Protein AF-A0A7C4BKB0-F1 (afdb_monomer)

Mean predicted aligned error: 3.26 Å

Radius of gyration: 15.2 Å; Cα contacts (8 Å, |Δi|>4): 219; chains: 1; bounding box: 44×33×43 Å

Secondary structure (DSSP, 8-state):
-PPPBGGGT---HHHHHHHHHHGGG--SSSGGGT---TTPPPHHHHHHHHHHHHSBPPSSHHHHHHHHHHHHHHH-GGGTT-HHHHHHHHHHHHHHTTTSPPEEEETT-TTSHHHHHHHHTT-EEEE--SSHHHHHHHIIIIIGGG-

Foldseek 3Di:
DDFAFQVVPDALCPLLVVQQVVCVPDCPPDLCVVDPFPPDGRLLCLLLVVLRRLATHAPDPVSNVVSNVLSSVCSHPVCLPVPVSLVVSLVRSCVSVVNDAAEEEAQDCQQPRNQLSSVSNVHNYHYHHPDVVSVVNNCVRPPVVVD

Nearest PDB structures (foldseek):
  2nxj-assembly2_B  TM=8.124E-01  e=2.198E-01  Thermus thermophilus HB8
  5e72-assembly1_A  TM=7.216E-01  e=2.935E-01  Thermococcus kodakarensis KOD1
  2nxn-assembly1_A  TM=6.822E-01  e=2.329E-01  Thermus thermophilus HB8
  5hfj-assembly1_A  TM=7.090E-01  e=7.845E-01  Helicobacter pylori 26695
  3cjt-assembly4_G  TM=4.981E-01  e=6.596E-01  unclassified

Solvent-accessible surface area (backbone atoms only — not comparable to full-atom values): 8126 Å² total; per-residue (Å²): 131,86,81,56,28,22,55,82,78,53,72,50,59,67,57,25,48,52,37,35,59,54,55,76,74,58,80,70,97,42,75,62,71,80,52,85,47,98,81,52,60,44,53,19,43,34,38,33,51,52,53,28,57,50,26,61,48,58,94,45,70,69,50,39,55,53,49,36,53,48,39,42,52,60,15,31,73,92,45,70,79,38,59,71,63,41,50,51,51,24,50,51,34,24,61,60,45,80,72,38,61,52,80,45,75,35,75,74,36,43,64,28,31,55,50,48,34,37,46,66,46,54,30,47,60,43,71,39,45,90,48,68,68,28,43,50,48,33,38,63,70,64,51,57,80,76,110

pLDDT: mean 94.4, std 6.28, range [45.97, 98.38]

Sequence (147 aa):
MSFKSFIEVDFPIKEVSEESAREKNIRHGHISTLHIWWARRPLAASRASIYAALTPEPKNEEERLKRAQFISNLSKWEKSLNKNLIERAREEILKANNGKPPRVIDPFAGGGSIPLEALRLGCETYASDLNPVAVLILKCTLEYPQK

Structure (mmCIF, N/CA/C/O backbone):
data_AF-A0A7C4BKB0-F1
#
_entry.id   AF-A0A7C4BKB0-F1
#
loop_
_atom_site.group_PDB
_atom_site.id
_atom_site.type_symbol
_atom_site.label_atom_id
_atom_site.label_alt_id
_atom_site.label_comp_id
_atom_site.label_asym_id
_atom_site.label_entity_id
_atom_site.label_seq_id
_atom_site.pdbx_PDB_ins_code
_atom_site.Cartn_x
_atom_site.Cartn_y
_atom_site.Cartn_z
_atom_site.occupancy
_atom_site.B_iso_or_equiv
_atom_site.auth_seq_id
_atom_site.auth_comp_id
_atom_site.auth_asym_id
_atom_site.auth_atom_id
_atom_site.pdbx_PDB_model_num
ATOM 1 N N . MET A 1 1 ? -24.371 11.074 4.115 1.00 45.97 1 MET A N 1
ATOM 2 C CA . MET A 1 1 ? -23.166 11.741 4.652 1.00 45.97 1 MET A CA 1
ATOM 3 C C . MET A 1 1 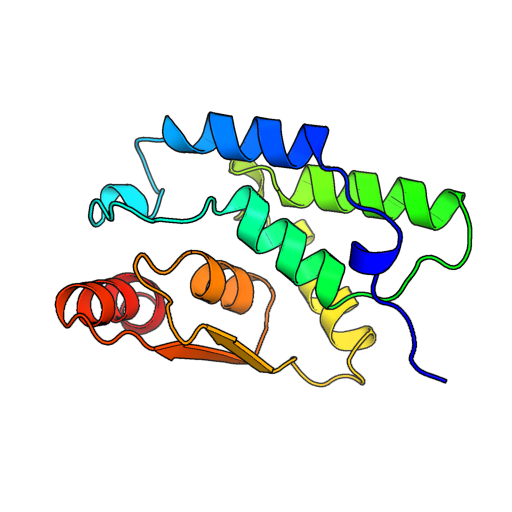? -21.962 10.989 4.127 1.00 45.97 1 MET A C 1
ATOM 5 O O . MET A 1 1 ? -21.960 9.770 4.224 1.00 45.97 1 MET A O 1
ATOM 9 N N . SER A 1 2 ? -21.013 11.686 3.503 1.00 64.19 2 SER A N 1
ATOM 10 C CA . SER A 1 2 ? -19.729 11.085 3.132 1.00 64.19 2 SER A CA 1
ATOM 11 C C . SER A 1 2 ? -18.939 10.877 4.419 1.00 64.19 2 SER A C 1
ATOM 13 O O . SER A 1 2 ? -18.668 11.856 5.110 1.00 64.19 2 SER A O 1
ATOM 15 N N . PHE A 1 3 ? -18.645 9.629 4.779 1.00 82.94 3 PHE A N 1
ATOM 16 C CA . PHE A 1 3 ? -17.715 9.346 5.872 1.00 82.94 3 PHE A CA 1
ATOM 17 C C . PHE A 1 3 ? -16.320 9.793 5.438 1.00 82.94 3 PHE A C 1
ATOM 19 O O . PHE A 1 3 ? -15.926 9.500 4.307 1.00 82.94 3 PHE A O 1
ATOM 26 N N . LYS A 1 4 ? -15.598 10.516 6.300 1.00 94.12 4 LYS A N 1
ATOM 27 C CA . LYS A 1 4 ? -14.211 10.888 6.009 1.00 94.12 4 LYS A CA 1
ATOM 28 C C . LYS A 1 4 ? -13.292 9.700 6.258 1.00 94.12 4 LYS A C 1
ATOM 30 O O . LYS A 1 4 ? -13.523 8.889 7.159 1.00 94.12 4 LYS A O 1
ATOM 35 N N . SER A 1 5 ? -12.241 9.614 5.464 1.00 96.25 5 SER A N 1
ATOM 36 C CA . SER A 1 5 ? -11.120 8.704 5.677 1.00 96.25 5 SER A CA 1
ATOM 37 C C . SER A 1 5 ? -10.120 9.292 6.676 1.00 96.25 5 SER A C 1
ATOM 39 O O . SER A 1 5 ? -10.092 10.501 6.914 1.00 96.25 5 SER A O 1
ATOM 41 N N . PHE A 1 6 ? -9.280 8.445 7.275 1.00 97.44 6 PHE A N 1
ATOM 42 C CA . PHE A 1 6 ? -8.277 8.900 8.239 1.00 97.44 6 PHE A CA 1
ATOM 43 C C . PHE A 1 6 ? -7.324 9.931 7.622 1.00 97.44 6 PHE A C 1
ATOM 45 O O . PHE A 1 6 ? -7.028 10.939 8.255 1.00 97.44 6 PHE A O 1
ATOM 52 N N . ILE A 1 7 ? -6.908 9.727 6.367 1.00 97.19 7 ILE A N 1
ATOM 53 C CA . ILE A 1 7 ? -5.975 10.632 5.675 1.00 97.19 7 ILE A CA 1
ATOM 54 C C . ILE A 1 7 ? -6.515 12.064 5.508 1.00 97.19 7 ILE A C 1
ATOM 56 O O . ILE A 1 7 ? -5.730 12.997 5.366 1.00 97.19 7 ILE A O 1
ATOM 60 N N . GLU A 1 8 ? -7.837 12.259 5.538 1.00 96.94 8 GLU A N 1
ATOM 61 C CA . GLU A 1 8 ? -8.465 13.585 5.442 1.00 96.94 8 GLU A CA 1
ATOM 62 C C . GLU A 1 8 ? -8.439 14.365 6.763 1.00 96.94 8 GLU A C 1
ATOM 64 O O . GLU A 1 8 ? -8.703 15.569 6.768 1.00 96.94 8 GLU A O 1
ATOM 69 N N . VAL A 1 9 ? -8.156 13.695 7.883 1.00 96.44 9 VAL A N 1
ATOM 70 C CA . VAL A 1 9 ? -8.197 14.292 9.226 1.00 96.44 9 VAL A CA 1
ATOM 71 C C . VAL A 1 9 ? -6.845 14.277 9.928 1.00 96.44 9 VAL A C 1
ATOM 73 O O . VAL A 1 9 ? -6.557 15.201 10.684 1.00 96.44 9 VAL A O 1
ATOM 76 N N . ASP A 1 10 ? -6.016 13.259 9.693 1.00 97.44 10 ASP A N 1
ATOM 77 C CA . ASP A 1 10 ? -4.688 13.150 10.285 1.00 97.44 10 ASP A CA 1
ATOM 78 C C . ASP A 1 10 ? -3.775 12.212 9.482 1.00 97.44 10 ASP A C 1
ATOM 80 O O . ASP A 1 10 ? -4.213 11.293 8.788 1.00 97.44 10 ASP A O 1
ATOM 84 N N . PHE A 1 11 ? -2.468 12.423 9.593 1.00 97.94 11 PHE A N 1
ATOM 85 C CA . PHE A 1 11 ? -1.461 11.552 9.002 1.00 97.94 11 PHE A CA 1
ATOM 86 C C . PHE A 1 11 ? -0.110 11.771 9.703 1.00 97.94 11 PHE A C 1
ATOM 88 O O . PHE A 1 11 ? 0.337 12.918 9.784 1.00 97.94 11 PHE A O 1
ATOM 95 N N . PRO A 1 12 ? 0.595 10.715 10.165 1.00 97.88 12 PRO A N 1
ATOM 96 C CA . PRO A 1 12 ? 1.899 10.838 10.828 1.00 97.88 12 PRO A CA 1
ATOM 97 C C . PRO A 1 12 ? 3.011 11.148 9.811 1.00 97.88 12 PRO A C 1
ATOM 99 O O . PRO A 1 12 ? 3.859 10.316 9.478 1.00 97.88 12 PRO A O 1
ATOM 102 N N . ILE A 1 13 ? 2.966 12.356 9.248 1.00 97.88 13 ILE A N 1
ATOM 103 C CA . ILE A 1 13 ? 3.789 12.769 8.110 1.00 97.88 13 ILE A CA 1
ATOM 104 C C . ILE A 1 13 ? 5.279 12.723 8.430 1.00 97.88 13 ILE A C 1
ATOM 106 O O . ILE A 1 13 ? 6.067 12.339 7.568 1.00 97.88 13 ILE A O 1
ATOM 110 N N . LYS A 1 14 ? 5.668 13.082 9.658 1.00 98.12 14 LYS A N 1
ATOM 111 C CA . LYS A 1 14 ? 7.068 13.127 10.078 1.00 98.12 14 LYS A CA 1
ATOM 112 C C . LYS A 1 14 ? 7.681 11.728 10.043 1.00 98.12 14 LYS A C 1
ATOM 114 O O . LYS A 1 14 ? 8.642 11.504 9.313 1.00 98.12 14 LYS A O 1
ATOM 119 N N . GLU A 1 15 ? 7.077 10.781 10.749 1.00 98.06 15 GLU A N 1
ATOM 120 C CA . GLU A 1 15 ? 7.571 9.409 10.876 1.00 98.06 15 GLU A CA 1
ATOM 121 C C . GLU A 1 15 ? 7.539 8.679 9.527 1.00 98.06 15 GLU A C 1
ATOM 123 O O . GLU A 1 15 ? 8.489 7.992 9.157 1.00 98.06 15 GLU A O 1
ATOM 128 N N . VAL A 1 16 ? 6.471 8.862 8.741 1.00 98.19 16 VAL A N 1
ATOM 129 C CA . VAL A 1 16 ? 6.377 8.275 7.393 1.00 98.19 16 VAL A CA 1
ATOM 130 C C . VAL A 1 16 ? 7.447 8.852 6.462 1.00 98.19 16 VAL A C 1
ATOM 132 O O . VAL A 1 16 ? 8.009 8.114 5.648 1.00 98.19 16 VAL A O 1
ATOM 135 N N . SER A 1 17 ? 7.759 10.145 6.577 1.00 97.88 17 SER A N 1
ATOM 136 C CA . SER A 1 17 ? 8.803 10.793 5.771 1.00 97.88 17 SER A CA 1
ATOM 137 C C . SER A 1 17 ? 10.203 10.316 6.151 1.00 97.88 17 SER A C 1
ATOM 139 O O . SER A 1 17 ? 11.018 10.066 5.262 1.00 97.88 17 SER A O 1
ATOM 141 N N . GLU A 1 18 ? 10.476 10.144 7.446 1.00 97.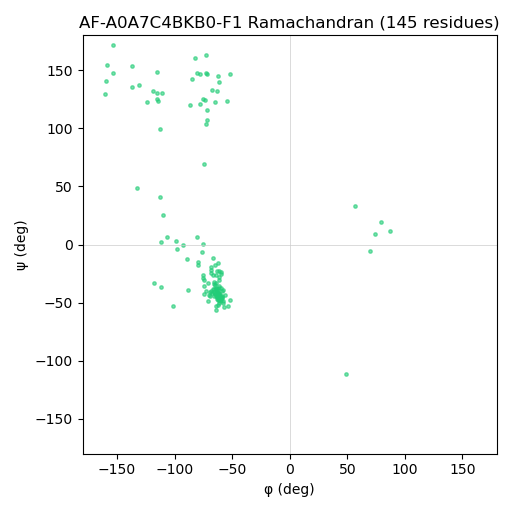81 18 GLU A N 1
ATOM 142 C CA . GLU A 1 18 ? 11.742 9.596 7.948 1.00 97.81 18 GLU A CA 1
ATOM 143 C C . GLU A 1 18 ? 11.981 8.176 7.408 1.00 97.81 18 GLU A C 1
ATOM 145 O O . GLU A 1 18 ? 13.038 7.903 6.832 1.00 97.81 18 GLU A O 1
ATOM 150 N N . GLU A 1 19 ? 10.976 7.297 7.478 1.00 96.81 19 GLU A N 1
ATOM 151 C CA . GLU A 1 19 ? 11.067 5.939 6.921 1.00 96.81 19 GLU A CA 1
ATOM 152 C C . GLU A 1 19 ? 11.188 5.946 5.387 1.00 96.81 19 GLU A C 1
ATOM 154 O O . GLU A 1 19 ? 11.996 5.208 4.819 1.00 96.81 19 GLU A O 1
ATOM 159 N N . SER A 1 20 ? 10.473 6.848 4.706 1.00 96.31 20 SER A N 1
ATOM 160 C CA . SER A 1 20 ? 10.570 7.031 3.249 1.00 96.31 20 SER A CA 1
ATOM 161 C C . SER A 1 20 ? 11.955 7.505 2.791 1.00 96.31 20 SER A C 1
ATOM 163 O O . SER A 1 20 ? 12.405 7.174 1.691 1.00 96.31 20 SER A O 1
ATOM 165 N N . ALA A 1 21 ? 12.644 8.310 3.603 1.00 96.00 21 ALA A N 1
ATOM 166 C CA . ALA A 1 21 ? 14.018 8.722 3.336 1.00 96.00 21 ALA A CA 1
ATOM 167 C C . ALA A 1 21 ? 15.002 7.574 3.602 1.00 96.00 21 ALA A C 1
ATOM 169 O O . ALA A 1 21 ? 15.907 7.340 2.797 1.00 96.00 21 ALA A O 1
ATOM 170 N N . ARG A 1 22 ? 14.796 6.836 4.699 1.00 93.50 22 ARG A N 1
ATOM 171 C CA . ARG A 1 22 ? 15.625 5.696 5.100 1.00 93.50 22 ARG A CA 1
ATOM 172 C C . ARG A 1 22 ? 15.620 4.581 4.058 1.00 93.50 22 ARG A C 1
ATOM 174 O O . ARG A 1 22 ? 16.687 4.055 3.735 1.00 93.50 22 ARG A O 1
ATOM 181 N N . GLU A 1 23 ? 14.457 4.243 3.498 1.00 91.62 23 GLU A N 1
ATOM 182 C CA . GLU A 1 23 ? 14.342 3.100 2.585 1.00 91.62 23 GLU A CA 1
ATOM 183 C C . GLU A 1 23 ? 15.157 3.242 1.288 1.00 91.62 23 GLU A C 1
ATOM 185 O O . GLU A 1 23 ? 15.576 2.241 0.707 1.00 91.62 23 GLU A O 1
ATOM 190 N N . LYS A 1 24 ? 15.484 4.475 0.871 1.00 87.88 24 LYS A N 1
ATOM 191 C CA . LYS A 1 24 ? 16.314 4.744 -0.319 1.00 87.88 24 LYS A CA 1
ATOM 192 C C . LYS A 1 24 ? 17.712 4.127 -0.231 1.00 87.88 24 LYS A C 1
ATOM 194 O O . LYS A 1 24 ? 18.340 3.879 -1.260 1.00 87.88 24 LYS A O 1
ATOM 199 N N . ASN A 1 25 ? 18.196 3.881 0.986 1.00 89.00 25 ASN A N 1
ATOM 200 C CA . ASN A 1 25 ? 19.509 3.297 1.240 1.00 89.00 25 ASN A CA 1
ATOM 201 C C . ASN A 1 25 ? 19.478 1.769 1.386 1.00 89.00 25 ASN A C 1
ATOM 203 O O . ASN A 1 25 ? 20.529 1.159 1.576 1.00 89.00 25 ASN A O 1
ATOM 207 N N . ILE A 1 26 ? 18.310 1.130 1.276 1.00 88.19 26 ILE A N 1
ATOM 208 C CA . ILE A 1 26 ? 18.199 -0.326 1.360 1.00 88.19 26 ILE A CA 1
ATOM 209 C C . ILE A 1 26 ? 18.700 -0.947 0.058 1.00 88.19 26 ILE A C 1
ATOM 211 O O . ILE A 1 26 ? 18.229 -0.632 -1.035 1.00 88.19 26 ILE A O 1
ATOM 215 N N . ARG A 1 27 ? 19.667 -1.859 0.183 1.00 84.81 27 ARG A N 1
ATOM 216 C CA . ARG A 1 27 ? 20.330 -2.521 -0.953 1.00 84.81 27 ARG A CA 1
ATOM 217 C C . ARG A 1 27 ? 20.015 -4.009 -1.077 1.00 84.81 27 ARG A C 1
ATOM 219 O O . ARG A 1 27 ? 20.535 -4.655 -1.978 1.00 84.81 27 ARG A O 1
ATOM 226 N N . HIS A 1 28 ? 19.170 -4.554 -0.205 1.00 85.19 28 HIS A N 1
ATOM 227 C CA . HIS A 1 28 ? 18.799 -5.966 -0.223 1.00 85.19 28 HIS A CA 1
ATOM 228 C C . HIS A 1 28 ? 17.297 -6.149 0.010 1.00 85.19 28 HIS A C 1
ATOM 230 O O . HIS A 1 28 ? 16.724 -5.503 0.886 1.00 85.19 28 HIS A O 1
ATOM 236 N N . GLY A 1 29 ? 16.659 -7.013 -0.785 1.00 84.25 29 GLY A N 1
ATOM 237 C CA . GLY A 1 29 ? 15.239 -7.375 -0.660 1.00 84.25 29 GLY A CA 1
ATOM 238 C C . GLY A 1 29 ? 14.229 -6.278 -1.024 1.00 84.25 29 GLY A C 1
ATOM 239 O O . GLY A 1 29 ? 13.028 -6.536 -1.046 1.00 84.25 29 GLY A O 1
ATOM 240 N N . HIS A 1 30 ? 14.683 -5.059 -1.316 1.00 90.38 30 HIS A N 1
ATOM 241 C CA . HIS A 1 30 ? 13.827 -3.957 -1.743 1.00 90.38 30 HIS A CA 1
ATOM 242 C C . HIS A 1 30 ? 13.588 -4.012 -3.255 1.00 90.38 30 HIS A C 1
ATOM 244 O O . HIS A 1 30 ? 14.509 -4.281 -4.016 1.00 90.38 30 HIS A O 1
ATOM 250 N N . ILE A 1 31 ? 12.387 -3.679 -3.734 1.00 90.00 31 ILE A N 1
ATOM 251 C CA . ILE A 1 31 ? 12.054 -3.795 -5.170 1.00 90.00 31 ILE A CA 1
ATOM 252 C C . ILE A 1 31 ? 12.913 -2.913 -6.090 1.00 90.00 31 ILE A C 1
ATOM 254 O O . ILE A 1 31 ? 12.977 -3.133 -7.296 1.00 90.00 31 ILE A O 1
ATOM 258 N N . SER A 1 32 ? 13.610 -1.919 -5.534 1.00 89.69 32 SER A N 1
ATOM 259 C CA . SER A 1 32 ? 14.587 -1.124 -6.284 1.00 89.69 32 SER A CA 1
ATOM 260 C C . SER A 1 32 ? 15.833 -1.893 -6.697 1.00 89.69 32 SER A C 1
ATOM 262 O O . SER A 1 32 ? 16.497 -1.467 -7.638 1.00 89.69 32 SER A O 1
ATOM 264 N N . THR A 1 33 ? 16.130 -3.018 -6.047 1.00 90.69 33 THR A N 1
ATOM 265 C CA . THR A 1 33 ? 17.248 -3.887 -6.422 1.00 90.69 33 THR A CA 1
ATOM 266 C C . THR A 1 33 ? 16.903 -4.787 -7.605 1.00 90.69 33 THR A C 1
ATOM 268 O O . THR A 1 33 ? 17.815 -5.309 -8.233 1.00 90.69 33 THR A O 1
ATOM 271 N N . LEU A 1 34 ? 15.613 -4.962 -7.928 1.00 89.88 34 LEU A N 1
ATOM 272 C CA . LEU A 1 34 ? 15.172 -5.669 -9.134 1.00 89.88 34 LEU A CA 1
ATOM 273 C C . LEU A 1 34 ? 15.468 -4.837 -10.391 1.00 89.88 34 LEU A C 1
ATOM 275 O O . LEU A 1 34 ? 16.027 -5.340 -11.359 1.00 89.88 34 LEU A O 1
ATOM 279 N N . HIS A 1 35 ? 15.087 -3.557 -10.369 1.00 91.38 35 HIS A N 1
ATOM 280 C CA . HIS A 1 35 ? 15.378 -2.597 -11.431 1.00 91.38 35 HIS A CA 1
ATOM 281 C C . HIS A 1 35 ? 15.261 -1.159 -10.908 1.00 91.38 35 HIS A C 1
ATOM 283 O O . HIS A 1 35 ? 14.334 -0.825 -10.153 1.00 91.38 35 HIS A O 1
ATOM 289 N N . ILE A 1 36 ? 16.169 -0.284 -11.342 1.00 90.44 36 ILE A N 1
ATOM 290 C CA . ILE A 1 36 ? 16.134 1.145 -11.012 1.00 90.44 36 ILE A CA 1
ATOM 291 C C . ILE A 1 36 ? 15.014 1.812 -11.814 1.00 90.44 36 ILE A C 1
ATOM 293 O O . ILE A 1 36 ? 15.009 1.760 -13.033 1.00 90.44 36 ILE A O 1
ATOM 297 N N . TRP A 1 37 ? 14.084 2.480 -11.131 1.00 92.75 37 TRP A N 1
ATOM 298 C CA . TRP A 1 37 ? 13.039 3.278 -11.773 1.00 92.75 37 TRP A CA 1
ATOM 299 C C . TRP A 1 37 ? 13.097 4.709 -11.248 1.00 92.75 37 TRP A C 1
ATOM 301 O O . TRP A 1 37 ? 12.991 4.924 -10.039 1.00 92.75 37 TRP A O 1
ATOM 311 N N . TRP A 1 38 ? 13.270 5.680 -12.147 1.00 86.94 38 TRP A N 1
ATOM 312 C CA . TRP A 1 38 ? 13.599 7.069 -11.797 1.00 86.94 38 TRP A CA 1
ATOM 313 C C . TRP A 1 38 ? 12.542 7.765 -10.932 1.00 86.94 38 TRP A C 1
ATOM 315 O O . TRP A 1 38 ? 12.881 8.601 -10.102 1.00 86.94 38 TRP A O 1
ATOM 325 N N . ALA A 1 39 ? 11.270 7.393 -11.086 1.00 87.06 39 ALA A N 1
ATOM 326 C CA . ALA A 1 39 ? 10.145 8.005 -10.379 1.00 87.06 39 ALA A CA 1
ATOM 327 C C . ALA A 1 39 ? 9.507 7.071 -9.333 1.00 87.06 39 ALA A C 1
ATOM 329 O O . ALA A 1 39 ? 8.317 7.192 -9.036 1.00 87.06 39 ALA A O 1
ATOM 330 N N . ARG A 1 40 ? 10.256 6.098 -8.788 1.00 91.81 40 ARG A N 1
ATOM 331 C CA . ARG A 1 40 ? 9.695 5.144 -7.818 1.00 91.81 40 ARG A CA 1
ATOM 332 C C . ARG A 1 40 ? 9.267 5.863 -6.533 1.00 91.81 40 ARG A C 1
ATOM 334 O O . ARG A 1 40 ? 10.080 6.503 -5.869 1.00 91.81 40 ARG A O 1
ATOM 341 N N . ARG A 1 41 ? 7.989 5.724 -6.170 1.00 94.44 41 ARG A N 1
ATOM 342 C CA . ARG A 1 41 ? 7.450 6.232 -4.901 1.00 94.44 41 ARG A CA 1
ATOM 343 C C . ARG A 1 41 ? 7.951 5.393 -3.724 1.00 94.44 41 ARG A C 1
ATOM 345 O O . ARG A 1 41 ? 8.115 4.185 -3.904 1.00 94.44 41 ARG A O 1
ATOM 352 N N . PRO A 1 42 ? 8.165 5.990 -2.541 1.00 95.69 42 PRO A N 1
ATOM 353 C CA . PRO A 1 42 ? 8.560 5.212 -1.383 1.00 95.69 42 PRO A CA 1
ATOM 354 C C . PRO A 1 42 ? 7.504 4.177 -0.986 1.00 95.69 42 PRO A C 1
ATOM 356 O O . PRO A 1 42 ? 6.304 4.475 -1.030 1.00 95.69 42 PRO A O 1
ATOM 359 N N . LEU A 1 43 ? 7.924 2.977 -0.591 1.00 96.25 43 LEU A N 1
ATOM 360 C CA . LEU A 1 43 ? 7.017 1.924 -0.125 1.00 96.25 43 LEU A CA 1
ATOM 361 C C . LEU A 1 43 ? 6.378 2.299 1.211 1.00 96.25 43 LEU A C 1
ATOM 363 O O . LEU A 1 43 ? 5.176 2.102 1.384 1.00 96.25 43 LEU A O 1
ATOM 367 N N . ALA A 1 44 ? 7.149 2.904 2.116 1.00 96.94 44 ALA A N 1
ATOM 368 C CA . ALA A 1 44 ? 6.673 3.422 3.395 1.00 96.94 44 ALA A CA 1
ATOM 369 C C . ALA A 1 44 ? 5.485 4.383 3.218 1.00 96.94 44 ALA A C 1
ATOM 371 O O . ALA A 1 44 ? 4.416 4.165 3.794 1.00 96.94 44 ALA A O 1
ATOM 372 N N . ALA A 1 45 ? 5.649 5.404 2.368 1.00 97.50 45 ALA A N 1
ATOM 373 C CA . ALA A 1 45 ? 4.587 6.353 2.043 1.00 97.50 45 ALA A CA 1
ATOM 374 C C . ALA A 1 45 ? 3.405 5.669 1.348 1.00 97.50 45 ALA A C 1
ATOM 376 O O . ALA A 1 45 ? 2.265 5.880 1.744 1.00 97.50 45 ALA A O 1
ATOM 377 N N . SER A 1 46 ? 3.670 4.806 0.361 1.00 97.50 46 SER A N 1
ATOM 378 C CA . SER A 1 46 ? 2.616 4.104 -0.383 1.00 97.50 46 SER A CA 1
ATOM 379 C C . SER A 1 46 ? 1.724 3.282 0.555 1.00 97.50 46 SER A C 1
ATOM 381 O O . SER A 1 46 ? 0.507 3.450 0.555 1.00 97.50 46 SER A O 1
ATOM 383 N N . ARG A 1 47 ? 2.321 2.457 1.424 1.00 97.69 47 ARG A N 1
ATOM 384 C CA . ARG A 1 47 ? 1.595 1.632 2.402 1.00 97.69 47 ARG A CA 1
ATOM 385 C C . ARG A 1 47 ? 0.800 2.477 3.395 1.00 97.69 47 ARG A C 1
ATOM 387 O O . ARG A 1 47 ? -0.371 2.192 3.641 1.00 97.69 47 ARG A O 1
ATOM 394 N N . ALA A 1 48 ? 1.431 3.506 3.960 1.00 98.31 48 ALA A N 1
ATOM 395 C CA . ALA A 1 48 ? 0.804 4.380 4.945 1.00 98.31 48 ALA A CA 1
ATOM 396 C C . ALA A 1 48 ? -0.397 5.131 4.352 1.00 98.31 48 ALA A C 1
ATOM 398 O O . ALA A 1 48 ? -1.467 5.146 4.957 1.00 98.31 48 ALA A O 1
ATOM 399 N N . SER A 1 49 ? -0.243 5.708 3.156 1.00 98.12 49 SER A N 1
ATOM 400 C CA . SER A 1 49 ? -1.310 6.448 2.480 1.00 98.12 49 SER A CA 1
ATOM 401 C C . SER A 1 49 ? -2.474 5.550 2.073 1.00 98.12 49 SER A C 1
ATOM 403 O O . SER A 1 49 ? -3.617 5.946 2.272 1.00 98.12 49 SER A O 1
ATOM 405 N N . ILE A 1 50 ? -2.217 4.333 1.575 1.00 98.25 50 ILE A N 1
ATOM 406 C CA . ILE A 1 50 ? -3.288 3.381 1.235 1.00 98.25 50 ILE A CA 1
ATOM 407 C C . ILE A 1 50 ? -4.095 3.015 2.483 1.00 98.25 50 ILE A C 1
ATOM 409 O O . ILE A 1 50 ? -5.319 3.126 2.472 1.00 98.25 50 ILE A O 1
ATOM 413 N N . TYR A 1 51 ? -3.432 2.626 3.577 1.00 98.38 51 TYR A N 1
ATOM 414 C CA . TYR A 1 51 ? -4.137 2.286 4.814 1.00 98.38 51 TYR A CA 1
ATOM 415 C C . TYR A 1 51 ? -4.934 3.485 5.356 1.00 98.38 51 TYR A C 1
ATOM 417 O O . TYR A 1 51 ? -6.102 3.336 5.711 1.00 98.38 51 TYR A O 1
ATOM 425 N N . ALA A 1 52 ? -4.343 4.682 5.381 1.00 98.25 52 ALA A N 1
ATOM 426 C CA . ALA A 1 52 ? -5.014 5.883 5.878 1.00 98.25 52 ALA A CA 1
ATOM 427 C C . ALA A 1 52 ? -6.211 6.307 5.003 1.00 98.25 52 ALA A C 1
ATOM 429 O O . ALA A 1 52 ? -7.205 6.803 5.527 1.00 98.25 52 ALA A O 1
ATOM 430 N N . ALA A 1 53 ? -6.140 6.100 3.686 1.00 97.81 53 ALA A N 1
ATOM 431 C CA . ALA A 1 53 ? -7.231 6.404 2.761 1.00 97.81 53 ALA A CA 1
ATOM 432 C C . ALA A 1 53 ? -8.377 5.380 2.824 1.00 97.81 53 ALA A C 1
ATOM 434 O O . ALA A 1 53 ? -9.525 5.724 2.566 1.00 97.81 53 ALA A O 1
ATOM 435 N N . LEU A 1 54 ? -8.077 4.123 3.168 1.00 97.56 54 LEU A N 1
ATOM 436 C CA . LEU A 1 54 ? -9.054 3.026 3.190 1.00 97.56 54 LEU A CA 1
ATOM 437 C C . LEU A 1 54 ? -9.614 2.718 4.584 1.00 97.56 54 LEU A C 1
ATOM 439 O O . LEU A 1 54 ? -10.394 1.776 4.736 1.00 97.56 54 LEU A O 1
ATOM 443 N N . THR A 1 55 ? -9.228 3.493 5.597 1.00 97.06 55 THR A N 1
ATOM 444 C CA . THR A 1 55 ? -9.749 3.391 6.964 1.00 97.06 55 THR A CA 1
ATOM 445 C C . THR A 1 55 ? -10.505 4.663 7.348 1.00 97.06 55 THR A C 1
ATOM 447 O O . THR A 1 55 ? -10.175 5.745 6.859 1.00 97.06 55 THR A O 1
ATOM 450 N N . PRO A 1 56 ? -11.544 4.559 8.196 1.00 96.38 56 PRO A N 1
ATOM 451 C CA . PRO A 1 56 ? -12.390 5.698 8.525 1.00 96.38 56 PRO A CA 1
ATOM 452 C C . PRO A 1 56 ? -11.673 6.697 9.438 1.00 96.38 56 PRO A C 1
ATOM 454 O O . PRO A 1 56 ? -10.695 6.365 10.125 1.00 96.38 56 PRO A O 1
ATOM 457 N N . GLU A 1 57 ? -12.216 7.909 9.495 1.00 96.19 57 GLU A N 1
ATOM 458 C CA . GLU A 1 57 ? -11.863 8.898 10.509 1.00 96.19 57 GLU A CA 1
ATOM 459 C C . GLU A 1 57 ? -11.973 8.306 11.933 1.00 96.19 57 GLU A C 1
ATOM 461 O O . GLU A 1 57 ? -12.794 7.417 12.195 1.00 96.19 57 GLU A O 1
ATOM 466 N N . PRO A 1 58 ? -11.111 8.737 12.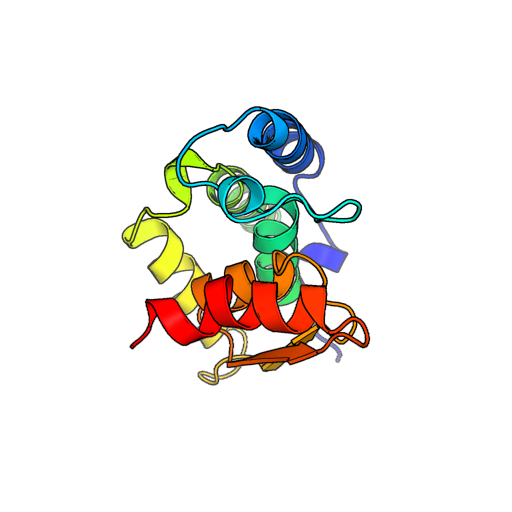867 1.00 95.75 58 PRO A N 1
ATOM 467 C CA . PRO A 1 58 ? -11.156 8.270 14.242 1.00 95.75 58 PRO A CA 1
ATOM 468 C C . PRO A 1 58 ? -12.363 8.880 14.966 1.00 95.75 58 PRO A C 1
ATOM 470 O O . PRO A 1 58 ? -12.737 10.025 14.721 1.00 95.75 58 PRO A O 1
ATOM 473 N N . LYS A 1 59 ? -12.958 8.143 15.908 1.00 94.44 59 LYS A N 1
ATOM 474 C CA . LYS A 1 59 ? -14.121 8.620 16.677 1.00 94.44 59 LYS A CA 1
ATOM 475 C C . LYS A 1 59 ? -13.745 9.636 17.751 1.00 94.44 59 LYS A C 1
ATOM 477 O O . LYS A 1 59 ? -14.590 10.407 18.196 1.00 94.44 59 LYS A O 1
ATOM 482 N N . ASN A 1 60 ? -12.506 9.579 18.228 1.00 96.75 60 ASN A N 1
ATOM 483 C CA . ASN A 1 60 ? -11.991 10.431 19.287 1.00 96.75 60 ASN A CA 1
ATOM 484 C C . ASN A 1 60 ? -10.471 10.605 19.166 1.00 96.75 60 ASN A C 1
ATOM 486 O O . ASN A 1 60 ? -9.800 9.940 18.374 1.00 96.75 60 ASN A O 1
ATOM 490 N N . GLU A 1 61 ? -9.935 11.502 19.988 1.00 97.12 61 GLU A N 1
ATOM 491 C CA . GLU A 1 61 ? -8.512 11.840 20.009 1.00 97.12 61 GLU A CA 1
ATOM 492 C C . GLU A 1 61 ? -7.617 10.640 20.364 1.00 97.12 61 GLU A C 1
ATOM 494 O O . GLU A 1 61 ? -6.540 10.462 19.800 1.00 97.12 61 GLU A O 1
ATOM 499 N N . GLU A 1 62 ? -8.077 9.763 21.256 1.00 97.56 62 GLU A N 1
ATOM 500 C CA . GLU A 1 62 ? -7.326 8.568 21.644 1.00 97.56 62 GLU A CA 1
ATOM 501 C C . GLU A 1 62 ? -7.180 7.580 20.473 1.00 97.56 62 GLU A C 1
ATOM 503 O O . GLU A 1 62 ? -6.094 7.052 20.222 1.00 97.56 62 GLU A O 1
ATOM 508 N N . GLU A 1 63 ? -8.259 7.345 19.723 1.00 96.56 63 GLU A N 1
ATOM 509 C CA . GLU A 1 63 ? -8.249 6.529 18.510 1.00 96.56 63 GLU A CA 1
ATOM 510 C C . GLU A 1 63 ? -7.379 7.172 17.428 1.00 96.56 63 GLU A C 1
ATOM 512 O O . GLU A 1 63 ? -6.630 6.458 16.757 1.00 96.56 63 GLU A O 1
ATOM 517 N N . ARG A 1 64 ? -7.414 8.508 17.303 1.00 97.62 64 ARG A N 1
ATOM 518 C CA . ARG A 1 64 ? -6.561 9.257 16.373 1.00 97.62 64 ARG A CA 1
ATOM 519 C C . ARG A 1 64 ? -5.084 8.981 16.640 1.00 97.62 64 ARG A C 1
ATOM 521 O O . ARG A 1 64 ? -4.379 8.521 15.744 1.00 97.62 64 ARG A O 1
ATOM 528 N N . LEU A 1 65 ? -4.641 9.162 17.885 1.00 97.94 65 LEU A N 1
ATOM 529 C CA . LEU A 1 65 ? -3.253 8.923 18.294 1.00 97.94 65 LEU A CA 1
ATOM 530 C C . LEU A 1 65 ? -2.845 7.453 18.123 1.00 97.94 65 LEU A C 1
ATOM 532 O O . LEU A 1 65 ? -1.766 7.162 17.604 1.00 97.94 65 LEU A O 1
ATOM 536 N N . LYS A 1 66 ? -3.717 6.507 18.500 1.00 97.69 66 LYS A N 1
ATOM 537 C CA . LYS A 1 66 ? -3.466 5.067 18.315 1.00 97.69 66 LYS A CA 1
ATOM 538 C C . LYS A 1 66 ? -3.313 4.697 16.839 1.00 97.69 66 LYS A C 1
ATOM 540 O O . LYS A 1 66 ? -2.428 3.907 16.505 1.00 97.69 66 LYS A O 1
ATOM 545 N N . ARG A 1 67 ? -4.149 5.254 15.958 1.00 97.44 67 ARG A N 1
ATOM 546 C CA . ARG A 1 67 ? -4.096 4.992 14.513 1.00 97.44 67 ARG A CA 1
ATOM 547 C C . ARG A 1 67 ? -2.885 5.665 13.864 1.00 97.44 67 ARG A C 1
ATOM 549 O O . ARG A 1 67 ? -2.197 5.006 13.090 1.00 97.44 67 ARG A O 1
ATOM 556 N N . ALA A 1 68 ? -2.535 6.890 14.256 1.00 97.94 68 ALA A N 1
ATOM 557 C CA . ALA A 1 68 ? -1.299 7.547 13.824 1.00 97.94 68 ALA A CA 1
ATOM 558 C C . ALA A 1 68 ? -0.053 6.733 14.224 1.00 97.94 68 ALA A C 1
ATOM 560 O O . ALA A 1 68 ? 0.809 6.451 13.390 1.00 97.94 68 ALA A O 1
ATOM 561 N N . GLN A 1 69 ? 0.005 6.247 15.469 1.00 98.00 69 GLN A N 1
ATOM 562 C CA . GLN A 1 69 ? 1.093 5.382 15.932 1.00 98.00 69 GLN A CA 1
ATOM 563 C C . GLN A 1 69 ? 1.137 4.046 15.174 1.00 98.00 69 GLN A C 1
ATOM 565 O O . GLN A 1 69 ? 2.217 3.534 14.867 1.00 98.00 69 GLN A O 1
ATOM 570 N N . PHE A 1 70 ? -0.027 3.473 14.855 1.00 98.12 70 PHE A N 1
ATOM 571 C CA . PHE A 1 70 ? -0.117 2.264 14.041 1.00 98.12 70 PHE A CA 1
ATOM 572 C C . PHE A 1 70 ? 0.426 2.494 12.627 1.00 98.12 70 PHE A C 1
ATOM 574 O O . PHE A 1 70 ? 1.258 1.710 12.180 1.00 98.12 70 PHE A O 1
ATOM 581 N N . ILE A 1 71 ? 0.034 3.584 11.960 1.00 98.12 71 ILE A N 1
ATOM 582 C CA . ILE A 1 71 ? 0.518 3.954 10.621 1.00 98.12 71 ILE A CA 1
ATOM 583 C C . ILE A 1 71 ? 2.034 4.191 10.629 1.00 98.12 71 ILE A C 1
ATOM 585 O O . ILE A 1 71 ? 2.732 3.695 9.747 1.00 98.12 71 ILE A O 1
ATOM 589 N N . SER A 1 72 ? 2.558 4.874 11.650 1.00 97.69 72 SER A N 1
ATOM 590 C CA . SER A 1 72 ? 4.003 5.061 11.853 1.00 97.69 72 SER A CA 1
ATOM 591 C C . SER A 1 72 ? 4.751 3.729 12.007 1.00 97.69 72 SER A C 1
ATOM 593 O O . SER A 1 72 ? 5.853 3.551 11.497 1.00 97.69 72 SER A O 1
ATOM 595 N N . ASN A 1 73 ? 4.159 2.739 12.679 1.00 97.31 73 ASN A N 1
ATOM 596 C CA . ASN A 1 73 ? 4.760 1.408 12.767 1.00 97.31 73 ASN A CA 1
ATOM 597 C C . ASN A 1 73 ? 4.620 0.618 11.455 1.00 97.31 73 ASN A C 1
ATOM 599 O O . ASN A 1 73 ? 5.524 -0.127 11.079 1.00 97.31 73 ASN A O 1
ATOM 603 N N . LEU A 1 74 ? 3.493 0.787 10.759 1.00 97.06 74 LEU A N 1
ATOM 604 C CA . LEU A 1 74 ? 3.196 0.152 9.481 1.00 97.06 74 LEU A CA 1
ATOM 605 C C . LEU A 1 74 ? 4.146 0.634 8.377 1.00 97.06 74 LEU A C 1
ATOM 607 O O . LEU A 1 74 ? 4.520 -0.173 7.530 1.00 97.06 74 LEU A O 1
ATOM 611 N N . SER A 1 75 ? 4.579 1.898 8.393 1.00 96.50 75 SER A N 1
ATOM 612 C CA . SER A 1 75 ? 5.477 2.474 7.379 1.00 96.50 75 SER A CA 1
ATOM 613 C C . SER A 1 75 ? 6.903 1.907 7.413 1.00 96.50 75 SER A C 1
ATOM 615 O O . SER A 1 75 ? 7.583 1.919 6.388 1.00 96.50 75 SER A O 1
ATOM 617 N N . LYS A 1 76 ? 7.347 1.343 8.542 1.00 94.81 76 LYS A N 1
ATOM 618 C CA . LYS A 1 76 ? 8.713 0.821 8.717 1.00 94.81 76 LYS A CA 1
ATOM 619 C C . LYS A 1 76 ? 9.012 -0.334 7.768 1.00 94.81 76 LYS A C 1
ATOM 621 O O . LYS A 1 76 ? 8.252 -1.306 7.675 1.00 94.81 76 LYS A O 1
ATOM 626 N N . TRP A 1 77 ? 10.159 -0.275 7.094 1.00 89.19 77 TRP A N 1
ATOM 627 C CA . TRP A 1 77 ? 10.562 -1.315 6.145 1.00 89.19 77 TRP A CA 1
ATOM 628 C C . TRP A 1 77 ? 10.734 -2.682 6.815 1.00 89.19 77 TRP A C 1
ATOM 630 O O . TRP A 1 77 ? 10.237 -3.688 6.307 1.00 89.19 77 TRP A O 1
ATOM 640 N N . GLU A 1 78 ? 11.357 -2.733 7.992 1.00 87.50 78 GLU A N 1
ATOM 641 C CA . GLU A 1 78 ? 11.632 -3.974 8.730 1.00 87.50 78 GLU A CA 1
ATOM 642 C C . GLU A 1 78 ? 10.350 -4.683 9.188 1.00 87.50 78 GLU A C 1
ATOM 644 O O . GLU A 1 78 ? 10.367 -5.862 9.542 1.00 87.50 78 GLU A O 1
ATOM 649 N N . LYS A 1 79 ? 9.222 -3.965 9.196 1.00 86.75 79 LYS A N 1
ATOM 650 C CA . LYS A 1 79 ? 7.905 -4.489 9.562 1.00 86.75 79 LYS A CA 1
ATOM 651 C C . LYS A 1 79 ? 7.052 -4.875 8.355 1.00 86.75 79 LYS A C 1
ATOM 653 O O . LYS A 1 79 ? 5.992 -5.461 8.550 1.00 86.75 79 LYS A O 1
ATOM 658 N N . SER A 1 80 ? 7.526 -4.637 7.130 1.00 80.94 80 SER A N 1
ATOM 659 C CA . SER A 1 80 ? 6.789 -4.924 5.888 1.00 80.94 80 SER A CA 1
ATOM 660 C C . SER A 1 80 ? 6.402 -6.396 5.705 1.00 80.94 80 SER A C 1
ATOM 662 O O . SER A 1 80 ? 5.415 -6.688 5.037 1.00 80.94 80 SER A O 1
ATOM 664 N N . LEU A 1 81 ? 7.148 -7.320 6.320 1.00 84.62 81 LEU A N 1
ATOM 665 C CA . LEU A 1 81 ? 6.890 -8.766 6.289 1.00 84.62 81 LEU A CA 1
ATOM 666 C C . LEU A 1 81 ? 6.329 -9.307 7.614 1.00 84.62 81 LEU A C 1
ATOM 668 O O . LEU A 1 81 ? 6.193 -10.519 7.791 1.00 84.62 81 LEU A O 1
ATOM 672 N N . ASN A 1 82 ? 6.010 -8.433 8.574 1.00 93.75 82 ASN A N 1
ATOM 673 C CA . ASN A 1 82 ? 5.426 -8.861 9.836 1.00 93.75 82 ASN A CA 1
ATOM 674 C C . ASN A 1 82 ? 3.966 -9.282 9.614 1.00 93.75 82 ASN A C 1
ATOM 676 O O . ASN A 1 82 ? 3.084 -8.432 9.499 1.00 93.75 82 ASN A O 1
ATOM 680 N N . LYS A 1 83 ? 3.720 -10.598 9.590 1.00 93.56 83 LYS A N 1
ATOM 681 C CA . LYS A 1 83 ? 2.392 -11.175 9.330 1.00 93.56 83 LYS A CA 1
ATOM 682 C C . LYS A 1 83 ? 1.310 -10.588 10.236 1.00 93.56 83 LYS A C 1
ATOM 684 O O . LYS A 1 83 ? 0.297 -10.138 9.729 1.00 93.56 83 LYS A O 1
ATOM 689 N N . ASN A 1 84 ? 1.546 -10.501 11.545 1.00 95.75 84 ASN A N 1
ATOM 690 C CA . ASN A 1 84 ? 0.544 -9.989 12.488 1.00 95.75 84 ASN A CA 1
ATOM 691 C C . ASN A 1 84 ? 0.167 -8.527 12.206 1.00 95.75 84 ASN A C 1
ATOM 693 O O . ASN A 1 84 ? -0.997 -8.154 12.315 1.00 95.75 84 ASN A O 1
ATOM 697 N N . LEU A 1 85 ? 1.147 -7.695 11.840 1.00 96.44 85 LEU A N 1
ATOM 698 C CA . LEU A 1 85 ? 0.906 -6.287 11.528 1.00 96.44 85 LEU A CA 1
ATOM 699 C C . LEU A 1 85 ? 0.116 -6.123 10.222 1.00 96.44 85 LEU A C 1
ATOM 701 O O . LEU A 1 85 ? -0.825 -5.334 10.171 1.00 96.44 85 LEU A O 1
ATOM 705 N N . ILE A 1 86 ? 0.491 -6.881 9.189 1.00 96.62 86 ILE A N 1
ATOM 706 C CA . ILE A 1 86 ? -0.156 -6.839 7.875 1.00 96.62 86 ILE A CA 1
ATOM 707 C C . ILE A 1 86 ? -1.567 -7.431 7.928 1.00 96.62 86 ILE A C 1
ATOM 709 O O . ILE A 1 86 ? -2.487 -6.821 7.392 1.00 96.62 86 ILE A O 1
ATOM 713 N N . GLU A 1 87 ? -1.772 -8.559 8.611 1.00 97.19 87 GLU A N 1
ATOM 714 C CA . GLU A 1 87 ? -3.104 -9.156 8.779 1.00 97.19 87 GLU A CA 1
ATOM 715 C C . GLU A 1 87 ? -4.035 -8.232 9.562 1.00 97.19 87 GLU A C 1
ATOM 717 O O . GLU A 1 87 ? -5.171 -8.011 9.149 1.00 97.19 87 GLU A O 1
ATOM 722 N N . ARG A 1 88 ? -3.537 -7.570 10.614 1.00 97.62 88 ARG A N 1
ATOM 723 C CA . ARG A 1 88 ? -4.320 -6.540 11.303 1.00 97.62 88 ARG A CA 1
ATOM 724 C C . ARG A 1 88 ? -4.736 -5.407 10.358 1.00 97.62 88 ARG A C 1
ATOM 726 O O . ARG A 1 88 ? -5.892 -4.994 10.382 1.00 97.62 88 ARG A O 1
ATOM 733 N N . ALA A 1 89 ? -3.817 -4.911 9.527 1.00 97.94 89 ALA A N 1
ATOM 734 C CA . ALA A 1 89 ? -4.127 -3.859 8.561 1.00 97.94 89 ALA A CA 1
ATOM 735 C C . ALA A 1 89 ? -5.174 -4.322 7.529 1.00 97.94 89 ALA A C 1
ATOM 737 O O . ALA A 1 89 ? -6.124 -3.591 7.255 1.00 97.94 89 ALA A O 1
ATOM 738 N N . ARG A 1 90 ? -5.040 -5.553 7.013 1.00 98.12 90 ARG A N 1
ATOM 739 C CA . ARG A 1 90 ? -6.004 -6.193 6.102 1.00 98.12 90 ARG A CA 1
ATOM 740 C C . ARG A 1 90 ? -7.389 -6.292 6.724 1.00 98.12 90 ARG A C 1
ATOM 742 O O . ARG A 1 90 ? -8.365 -5.902 6.094 1.00 98.12 90 ARG A O 1
ATOM 749 N N . GLU A 1 91 ? -7.482 -6.778 7.958 1.00 98.19 91 GLU A N 1
ATOM 750 C CA . GLU A 1 91 ? -8.755 -6.903 8.665 1.00 98.19 91 GLU A CA 1
ATOM 751 C C . GLU A 1 91 ? -9.437 -5.553 8.882 1.00 98.19 91 GLU A C 1
ATOM 753 O O . GLU A 1 91 ? -10.646 -5.440 8.691 1.00 98.19 91 GLU A O 1
ATOM 758 N N . GLU A 1 92 ? -8.685 -4.537 9.308 1.00 97.69 92 GLU A N 1
ATOM 759 C CA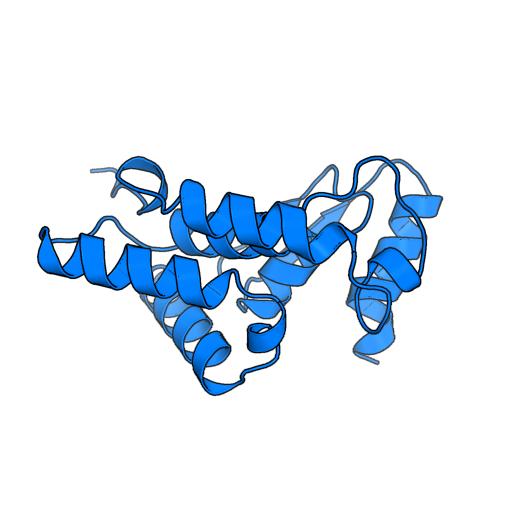 . GLU A 1 92 ? -9.227 -3.200 9.556 1.00 97.69 92 GLU A CA 1
ATOM 760 C C . GLU A 1 92 ? -9.724 -2.553 8.254 1.00 97.69 92 GLU A C 1
ATOM 762 O O . GLU A 1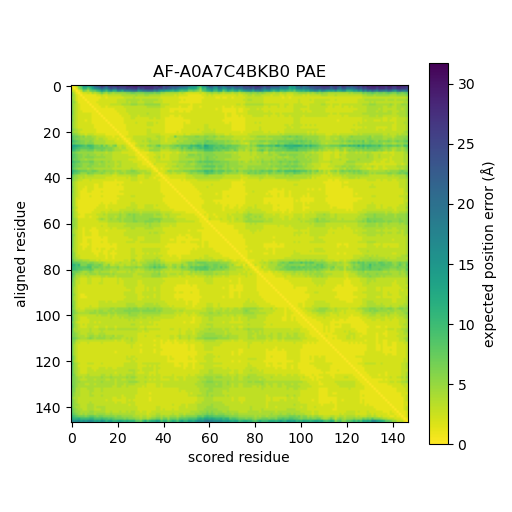 92 ? -10.837 -2.024 8.230 1.00 97.69 92 GLU A O 1
ATOM 767 N N . ILE A 1 93 ? -8.969 -2.681 7.156 1.00 98.06 93 ILE A N 1
ATOM 768 C CA . ILE A 1 93 ? -9.392 -2.238 5.818 1.00 98.06 93 ILE A CA 1
ATOM 769 C C . ILE A 1 93 ? -10.642 -3.004 5.367 1.00 98.06 93 ILE A C 1
ATOM 771 O O . ILE A 1 93 ? -11.620 -2.398 4.933 1.00 98.06 93 ILE A O 1
ATOM 775 N N . LEU A 1 94 ? -10.660 -4.330 5.497 1.00 97.88 94 LEU A N 1
ATOM 776 C CA . LEU A 1 94 ? -11.786 -5.158 5.067 1.00 97.88 94 LEU A CA 1
ATOM 777 C C . LEU A 1 94 ? -13.069 -4.812 5.839 1.00 97.88 94 LEU A C 1
ATOM 779 O O . LEU A 1 94 ? -14.136 -4.662 5.241 1.00 97.88 94 LEU A O 1
ATOM 783 N N . LYS A 1 95 ? -12.963 -4.630 7.162 1.00 96.88 95 LYS A N 1
ATOM 784 C CA . LYS A 1 95 ? -14.074 -4.200 8.028 1.00 96.88 95 LYS A CA 1
ATOM 785 C C . LYS A 1 95 ? -14.576 -2.806 7.645 1.00 96.88 95 LYS A C 1
ATOM 787 O O . LYS A 1 95 ? -15.786 -2.604 7.585 1.00 96.88 95 LYS A O 1
ATOM 792 N N . ALA A 1 96 ? -13.670 -1.874 7.344 1.00 95.75 96 ALA A N 1
ATOM 793 C CA . ALA A 1 96 ? -14.019 -0.522 6.907 1.00 95.75 96 ALA A CA 1
ATOM 794 C C . ALA A 1 96 ? -14.766 -0.494 5.560 1.00 95.75 96 ALA A C 1
ATOM 796 O O . ALA A 1 96 ? -15.560 0.411 5.323 1.00 95.75 96 ALA A O 1
ATOM 797 N N . ASN A 1 97 ? -14.563 -1.503 4.710 1.00 95.62 97 ASN A N 1
ATOM 798 C CA . ASN A 1 97 ? -15.090 -1.560 3.345 1.00 95.62 97 ASN A CA 1
ATOM 799 C C . ASN A 1 97 ? -16.144 -2.670 3.167 1.00 95.62 97 ASN A C 1
ATOM 801 O O . ASN A 1 97 ? -16.175 -3.387 2.167 1.00 95.62 97 ASN A O 1
ATOM 805 N N . ASN A 1 98 ? -17.026 -2.827 4.162 1.00 94.56 98 ASN A N 1
ATOM 806 C CA . ASN A 1 98 ? -18.179 -3.740 4.132 1.00 94.56 98 ASN A CA 1
ATOM 807 C C . ASN A 1 98 ? -17.825 -5.214 3.862 1.00 94.56 98 ASN A C 1
ATOM 809 O O . ASN A 1 98 ? -18.597 -5.935 3.226 1.00 94.56 98 ASN A O 1
ATOM 813 N N . GLY A 1 99 ? -16.661 -5.672 4.323 1.00 95.31 99 GLY A N 1
ATOM 814 C CA . GLY A 1 99 ? -16.225 -7.051 4.116 1.00 95.31 99 GLY A CA 1
ATOM 815 C C . GLY A 1 99 ? -15.761 -7.347 2.688 1.00 95.31 99 GLY A C 1
ATOM 816 O O . GLY A 1 99 ? -15.558 -8.512 2.354 1.00 95.31 99 GLY A O 1
ATOM 817 N N . LYS A 1 100 ? -15.608 -6.325 1.836 1.00 95.44 100 LYS A N 1
ATOM 818 C CA . LYS A 1 100 ? -15.145 -6.470 0.455 1.00 95.44 100 LYS A CA 1
ATOM 819 C C . LYS A 1 100 ? -13.752 -5.858 0.309 1.00 95.44 100 LYS A C 1
ATOM 821 O O . LYS A 1 100 ? -13.560 -4.716 0.725 1.00 95.44 100 LYS A O 1
ATOM 826 N N . PRO A 1 101 ? -12.787 -6.579 -0.288 1.00 96.62 101 PRO A N 1
ATOM 827 C CA . PRO A 1 101 ? -11.496 -6.004 -0.636 1.00 96.62 101 PRO A CA 1
ATOM 828 C C . PRO A 1 101 ? -11.679 -4.743 -1.493 1.00 96.62 101 PRO A C 1
ATOM 830 O O . PRO A 1 101 ? -12.328 -4.817 -2.541 1.00 96.62 101 PRO A O 1
ATOM 833 N N . PRO A 1 102 ? -11.146 -3.582 -1.076 1.00 97.25 102 PRO A N 1
ATOM 834 C CA . PRO A 1 102 ? -11.228 -2.367 -1.875 1.00 97.25 102 PRO A CA 1
ATOM 835 C C . PRO A 1 102 ? -10.501 -2.534 -3.201 1.00 97.25 102 PRO A C 1
ATOM 837 O O . PRO A 1 102 ? -9.450 -3.177 -3.263 1.00 97.25 102 PRO A O 1
ATOM 840 N N . ARG A 1 103 ? -11.038 -1.909 -4.250 1.00 97.81 103 ARG A N 1
ATOM 841 C CA . ARG A 1 103 ? -10.377 -1.836 -5.552 1.00 97.81 103 ARG A CA 1
ATOM 842 C C . ARG A 1 103 ? -9.437 -0.646 -5.586 1.00 97.81 103 ARG A C 1
ATOM 844 O O . ARG A 1 103 ? -9.884 0.489 -5.447 1.00 97.81 103 ARG A O 1
ATOM 851 N N . VAL A 1 104 ? -8.154 -0.904 -5.805 1.00 97.62 104 VAL A N 1
ATOM 852 C CA . VAL A 1 104 ? -7.124 0.129 -5.950 1.00 97.62 104 VAL A CA 1
ATOM 853 C C . VAL A 1 104 ? -6.592 0.077 -7.372 1.00 97.62 104 VAL A C 1
ATOM 855 O O . VAL A 1 104 ? -6.133 -0.969 -7.822 1.00 97.62 104 VAL A O 1
ATOM 858 N N . ILE A 1 105 ? -6.658 1.204 -8.077 1.00 97.50 105 ILE A N 1
ATOM 859 C CA . ILE A 1 105 ? -6.107 1.353 -9.423 1.00 97.50 105 ILE A CA 1
ATOM 860 C C . ILE A 1 105 ? -4.975 2.375 -9.413 1.00 97.50 105 ILE A C 1
ATOM 862 O O . ILE A 1 105 ? -5.165 3.514 -8.994 1.00 97.50 105 ILE A O 1
ATOM 866 N N . ASP A 1 106 ? -3.810 1.964 -9.904 1.00 97.12 106 ASP A N 1
ATOM 867 C CA . ASP A 1 106 ? -2.700 2.859 -10.216 1.00 97.12 106 ASP A CA 1
ATOM 868 C C . ASP A 1 106 ? -2.471 2.879 -11.740 1.00 97.12 106 ASP A C 1
ATOM 870 O O . ASP A 1 106 ? -1.871 1.948 -12.288 1.00 97.12 106 ASP A O 1
ATOM 874 N N . PRO A 1 107 ? -2.982 3.900 -12.455 1.00 96.19 107 PRO A N 1
ATOM 875 C CA . PRO A 1 107 ? -2.846 3.992 -13.907 1.00 96.19 107 PRO A CA 1
ATOM 876 C C . PRO A 1 107 ? -1.449 4.444 -14.370 1.00 96.19 107 PRO A C 1
ATOM 878 O O . PRO A 1 107 ? -1.194 4.444 -15.575 1.00 96.19 107 PRO A O 1
ATOM 881 N N . PHE A 1 108 ? -0.563 4.830 -13.442 1.00 95.44 108 PHE A N 1
ATOM 882 C CA . PHE A 1 108 ? 0.794 5.318 -13.710 1.00 95.44 108 PHE A CA 1
ATOM 883 C C . PHE A 1 108 ? 1.805 4.624 -12.788 1.00 95.44 108 PHE A C 1
ATOM 885 O O . PHE A 1 108 ? 2.630 5.263 -12.126 1.00 95.44 108 PHE A O 1
ATOM 892 N N . ALA A 1 109 ? 1.706 3.296 -12.720 1.00 96.25 109 ALA A N 1
ATOM 893 C CA . ALA A 1 109 ? 2.318 2.515 -11.655 1.00 96.25 109 ALA A CA 1
ATOM 894 C C . ALA A 1 109 ? 3.851 2.486 -11.692 1.00 96.25 109 ALA A C 1
ATOM 896 O O . ALA A 1 109 ? 4.492 2.274 -10.653 1.00 96.25 109 ALA A O 1
ATOM 897 N N . GLY A 1 110 ? 4.458 2.702 -12.863 1.00 95.62 110 GLY A N 1
ATOM 898 C CA . GLY A 1 110 ? 5.898 2.799 -13.047 1.00 95.62 110 GLY A CA 1
ATOM 899 C C . GLY A 1 110 ? 6.657 1.658 -12.373 1.00 95.62 110 GLY A C 1
ATOM 900 O O . GLY A 1 110 ? 6.567 0.495 -12.752 1.00 95.62 110 GLY A O 1
ATOM 901 N N . GLY A 1 111 ? 7.408 2.001 -11.324 1.00 94.75 111 GLY A N 1
ATOM 902 C CA . GLY A 1 111 ? 8.238 1.066 -10.565 1.00 94.75 111 GLY A CA 1
ATOM 903 C C . GLY A 1 111 ? 7.490 0.132 -9.604 1.00 94.75 111 GLY A C 1
ATOM 904 O O . GLY A 1 111 ? 8.171 -0.635 -8.920 1.00 94.75 111 GLY A O 1
ATOM 905 N N . GLY A 1 112 ? 6.157 0.218 -9.514 1.00 96.06 112 GLY A N 1
ATOM 906 C CA . GLY A 1 112 ? 5.286 -0.761 -8.852 1.00 96.06 112 GLY A CA 1
ATOM 907 C C . GLY A 1 112 ? 5.047 -0.595 -7.351 1.00 96.06 112 GLY A C 1
ATOM 908 O O . GLY A 1 112 ? 4.509 -1.507 -6.732 1.00 96.06 112 GLY A O 1
ATOM 909 N N . SER A 1 113 ? 5.420 0.536 -6.750 1.00 96.19 113 SER A N 1
ATOM 910 C CA . SER A 1 113 ? 5.342 0.726 -5.292 1.00 96.19 113 SER A CA 1
ATOM 911 C C . SER A 1 113 ? 3.919 0.691 -4.729 1.00 96.19 113 SER A C 1
ATOM 913 O O . SER A 1 113 ? 3.639 -0.074 -3.811 1.00 96.19 113 SER A O 1
ATOM 915 N N . ILE A 1 114 ? 3.017 1.506 -5.280 1.00 97.25 114 ILE A N 1
ATOM 916 C CA . ILE A 1 114 ? 1.621 1.597 -4.832 1.00 97.25 114 ILE A CA 1
ATOM 917 C C . ILE A 1 114 ? 0.893 0.262 -5.021 1.00 97.25 114 ILE A C 1
ATOM 919 O O . ILE A 1 114 ? 0.352 -0.238 -4.034 1.00 97.25 114 ILE A O 1
ATOM 923 N N . PRO A 1 115 ? 0.905 -0.375 -6.210 1.00 97.44 115 PRO A N 1
ATOM 924 C CA . PRO A 1 115 ? 0.197 -1.638 -6.370 1.00 97.44 115 PRO A CA 1
ATOM 925 C C . PRO A 1 115 ? 0.799 -2.780 -5.540 1.00 97.44 115 PRO A C 1
ATOM 927 O O . PRO A 1 115 ? 0.057 -3.625 -5.044 1.00 97.44 115 PRO A O 1
ATOM 930 N N . LEU A 1 116 ? 2.117 -2.801 -5.310 1.00 96.44 116 LEU A N 1
ATOM 931 C CA . LEU A 1 116 ? 2.721 -3.783 -4.405 1.00 96.44 116 LEU A CA 1
ATOM 932 C C . LEU A 1 116 ? 2.171 -3.648 -2.983 1.00 96.44 116 LEU A C 1
ATOM 934 O O . LEU A 1 116 ? 1.802 -4.643 -2.360 1.00 96.44 116 LEU A O 1
ATOM 938 N N . GLU A 1 117 ? 2.133 -2.426 -2.456 1.00 97.25 117 GLU A N 1
ATOM 939 C CA . GLU A 1 117 ? 1.649 -2.184 -1.098 1.00 97.25 117 GLU A CA 1
ATOM 940 C C . GLU A 1 117 ? 0.131 -2.370 -0.984 1.00 97.25 117 GLU A C 1
ATOM 942 O O . GLU A 1 117 ? -0.339 -2.896 0.023 1.00 97.25 117 GLU A O 1
ATOM 947 N N . ALA A 1 118 ? -0.635 -2.052 -2.031 1.00 97.81 118 ALA A N 1
ATOM 948 C CA . ALA A 1 118 ? -2.068 -2.341 -2.093 1.00 97.81 118 ALA A CA 1
ATOM 949 C C . ALA A 1 118 ? -2.347 -3.854 -2.014 1.00 97.81 118 ALA A C 1
ATOM 951 O O . ALA A 1 118 ? -3.157 -4.289 -1.191 1.00 97.81 118 ALA A O 1
ATOM 952 N N . LEU A 1 119 ? -1.610 -4.673 -2.776 1.00 96.00 119 LEU A N 1
ATOM 953 C CA . LEU A 1 119 ? -1.686 -6.137 -2.686 1.00 96.00 119 LEU A CA 1
ATOM 954 C C . LEU A 1 119 ? -1.270 -6.647 -1.300 1.00 96.00 119 LEU A C 1
ATOM 956 O O . LEU A 1 119 ? -1.934 -7.512 -0.722 1.00 96.00 119 LEU A O 1
ATOM 960 N N . ARG A 1 120 ? -0.197 -6.094 -0.716 1.00 95.31 120 ARG A N 1
ATOM 961 C CA . ARG A 1 120 ? 0.219 -6.430 0.658 1.00 95.31 120 ARG A CA 1
ATOM 962 C C . ARG A 1 120 ? -0.893 -6.147 1.662 1.00 95.31 120 ARG A C 1
ATOM 964 O O . ARG A 1 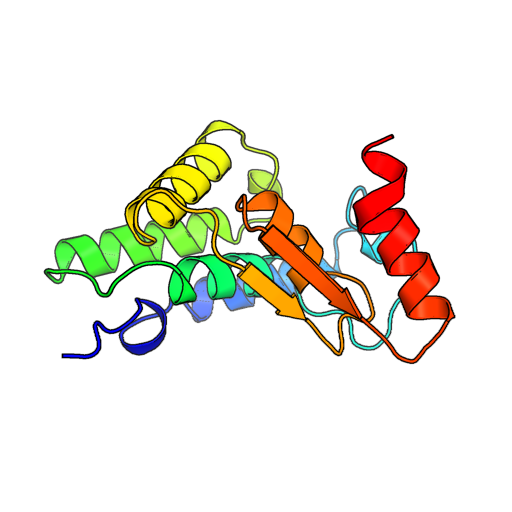120 ? -1.125 -6.981 2.529 1.00 95.31 120 ARG A O 1
ATOM 971 N N . LEU A 1 121 ? -1.629 -5.052 1.500 1.00 97.50 121 LEU A N 1
ATOM 972 C CA . LEU A 1 121 ? -2.767 -4.673 2.342 1.00 97.50 121 LEU A CA 1
ATOM 973 C C . LEU A 1 121 ? -4.082 -5.395 1.997 1.00 97.50 121 LEU A C 1
ATOM 975 O O . LEU A 1 121 ? -5.108 -5.103 2.604 1.00 97.50 121 LEU A O 1
ATOM 979 N N . GLY A 1 122 ? -4.060 -6.367 1.079 1.00 96.44 122 GLY A N 1
ATOM 980 C CA . GLY A 1 122 ? -5.217 -7.210 0.760 1.00 96.44 122 GLY A CA 1
ATOM 981 C C . GLY A 1 122 ? -6.241 -6.551 -0.164 1.00 96.44 122 GLY A C 1
ATOM 982 O O . GLY A 1 122 ? -7.388 -6.988 -0.200 1.00 96.44 122 GLY A O 1
ATOM 983 N N . CYS A 1 123 ? -5.850 -5.506 -0.896 1.00 98.00 123 CYS A N 1
ATOM 984 C CA . CYS A 1 123 ? -6.716 -4.836 -1.863 1.00 98.00 123 CYS A CA 1
ATOM 985 C C . CYS A 1 123 ? -6.772 -5.600 -3.195 1.00 98.00 123 CYS A C 1
ATOM 987 O O . CYS A 1 123 ? -5.771 -6.156 -3.657 1.00 98.00 123 CYS A O 1
ATOM 989 N N . GLU A 1 124 ? -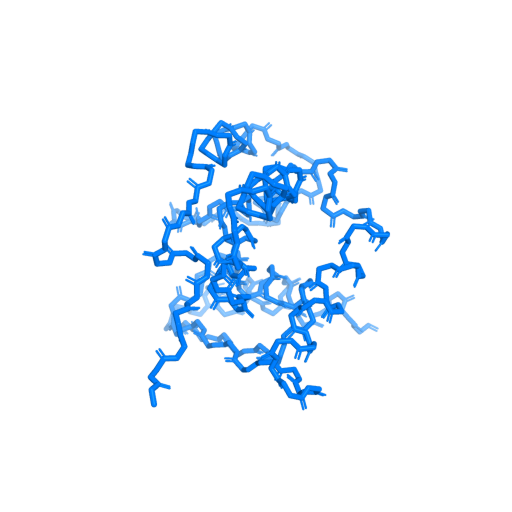7.922 -5.536 -3.866 1.00 97.44 124 GLU A N 1
ATOM 990 C CA . GLU A 1 124 ? -8.050 -5.926 -5.270 1.00 97.44 124 GLU A CA 1
ATOM 991 C C . GLU A 1 124 ? -7.341 -4.858 -6.117 1.00 97.44 124 GLU A C 1
ATOM 993 O O . GLU A 1 124 ? -7.792 -3.718 -6.208 1.00 97.44 124 GLU A O 1
ATOM 998 N N . THR A 1 125 ? -6.178 -5.188 -6.674 1.00 97.38 125 THR A N 1
ATOM 999 C CA . THR A 1 125 ? -5.246 -4.175 -7.183 1.00 97.38 125 THR A CA 1
ATOM 1000 C C . THR A 1 125 ? -5.071 -4.270 -8.691 1.00 97.38 125 THR A C 1
ATOM 1002 O O . THR A 1 125 ? -4.747 -5.330 -9.222 1.00 97.38 125 THR A O 1
ATOM 1005 N N . TYR A 1 126 ? -5.205 -3.131 -9.363 1.00 97.12 126 TYR A N 1
ATOM 1006 C CA . TYR A 1 126 ? -5.008 -2.961 -10.795 1.00 97.12 126 TYR A CA 1
ATOM 1007 C C . TYR A 1 126 ? -3.877 -1.962 -11.038 1.00 97.12 126 TYR A C 1
ATOM 1009 O O . TYR A 1 126 ? -3.851 -0.885 -10.448 1.00 97.12 126 TYR A O 1
ATOM 1017 N N . ALA A 1 127 ? -2.942 -2.307 -11.918 1.00 97.06 127 ALA A N 1
ATOM 1018 C CA . ALA A 1 127 ? -1.817 -1.450 -12.269 1.00 97.06 127 ALA A CA 1
ATOM 1019 C C . ALA A 1 127 ? -1.681 -1.359 -13.787 1.00 97.06 127 ALA A C 1
ATOM 1021 O O . ALA A 1 127 ? -1.787 -2.370 -14.481 1.00 97.06 127 ALA A O 1
ATOM 1022 N N . SER A 1 128 ? -1.422 -0.155 -14.287 1.00 96.25 128 SER A N 1
ATOM 1023 C CA . SER A 1 128 ? -1.150 0.101 -15.698 1.00 96.25 128 SER A CA 1
ATOM 1024 C C . SER A 1 128 ? 0.017 1.070 -15.834 1.00 96.25 128 SER A C 1
ATOM 1026 O O . SER A 1 128 ? 0.287 1.870 -14.940 1.00 96.25 128 SER A O 1
ATOM 1028 N N . ASP A 1 129 ? 0.712 0.987 -16.963 1.00 96.75 129 ASP A N 1
ATOM 1029 C CA . ASP A 1 129 ? 1.696 1.976 -17.381 1.00 96.75 129 ASP A CA 1
ATOM 1030 C C . ASP A 1 129 ? 1.811 1.957 -18.910 1.00 96.75 129 ASP A C 1
ATOM 1032 O O . ASP A 1 129 ? 1.640 0.909 -19.538 1.00 96.75 129 ASP A O 1
ATOM 1036 N N . LEU A 1 130 ? 2.089 3.113 -19.511 1.00 96.44 130 LEU A N 1
ATOM 1037 C CA . LEU A 1 130 ? 2.313 3.219 -20.953 1.00 96.44 130 LEU A CA 1
ATOM 1038 C C . LEU A 1 130 ? 3.690 2.666 -21.344 1.00 96.44 130 LEU A C 1
ATOM 1040 O O . LEU A 1 130 ? 3.875 2.174 -22.457 1.00 96.44 130 LEU A O 1
ATOM 1044 N N . ASN A 1 131 ? 4.675 2.768 -20.449 1.00 95.75 131 ASN A N 1
ATOM 1045 C C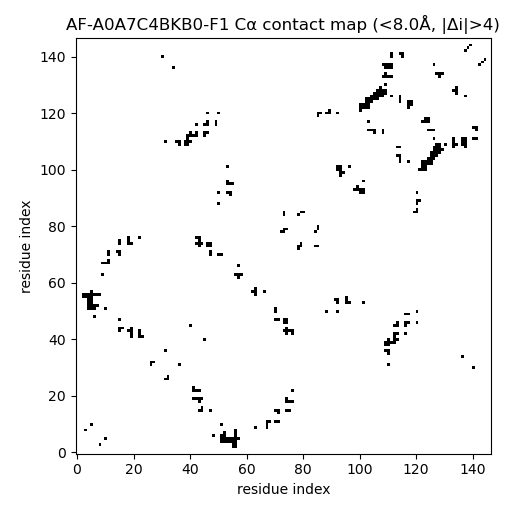A . ASN A 1 131 ? 6.038 2.365 -20.737 1.00 95.75 131 ASN A CA 1
ATOM 1046 C C . ASN A 1 131 ? 6.172 0.829 -20.665 1.00 95.75 131 ASN A C 1
ATOM 1048 O O . ASN A 1 131 ? 5.967 0.247 -19.597 1.00 95.75 131 ASN A O 1
ATOM 1052 N N . PRO A 1 132 ? 6.596 0.147 -21.747 1.00 96.56 132 PRO A N 1
ATOM 1053 C CA . PRO A 1 132 ? 6.726 -1.312 -21.747 1.00 96.56 132 PRO A CA 1
ATOM 1054 C C . PRO A 1 132 ? 7.746 -1.833 -20.721 1.00 96.56 132 PRO A C 1
ATOM 1056 O O . PRO A 1 132 ? 7.584 -2.936 -20.199 1.00 96.56 132 PRO A O 1
ATOM 1059 N N . VAL A 1 133 ? 8.769 -1.042 -20.376 1.00 95.44 133 VAL A N 1
ATOM 1060 C CA . VAL A 1 133 ? 9.726 -1.386 -19.313 1.00 95.44 133 VAL A CA 1
ATOM 1061 C C . VAL A 1 133 ? 9.039 -1.370 -17.947 1.00 95.44 133 VAL A C 1
ATOM 1063 O O . VAL A 1 133 ? 9.244 -2.293 -17.161 1.00 95.44 133 VAL A O 1
ATOM 1066 N N . ALA A 1 134 ? 8.178 -0.382 -17.674 1.00 95.81 134 ALA A N 1
ATOM 1067 C CA . ALA A 1 134 ? 7.374 -0.360 -16.451 1.00 95.81 134 ALA A CA 1
ATOM 1068 C C . ALA A 1 134 ? 6.447 -1.576 -16.381 1.00 95.81 134 ALA A C 1
ATOM 1070 O O . ALA A 1 134 ? 6.422 -2.263 -15.365 1.00 95.81 134 ALA A O 1
ATOM 1071 N N . VAL A 1 135 ? 5.761 -1.912 -17.478 1.00 96.31 135 VAL A N 1
ATOM 1072 C CA . VAL A 1 135 ? 4.895 -3.102 -17.546 1.00 96.31 135 VAL A CA 1
ATOM 1073 C C . VAL A 1 135 ? 5.667 -4.381 -17.202 1.00 96.31 135 VAL A C 1
ATOM 1075 O O . VAL A 1 135 ? 5.180 -5.199 -16.420 1.00 96.31 135 VAL A O 1
ATOM 1078 N N . LEU A 1 136 ? 6.887 -4.549 -17.723 1.00 96.31 136 LEU A N 1
ATOM 1079 C CA . LEU A 1 136 ? 7.731 -5.694 -17.377 1.00 96.31 136 LEU A CA 1
ATOM 1080 C C . LEU A 1 136 ? 8.123 -5.694 -15.890 1.00 96.31 136 LEU A C 1
ATOM 1082 O O . LEU A 1 136 ? 8.018 -6.730 -15.235 1.00 96.31 136 LEU A O 1
ATOM 1086 N N . ILE A 1 137 ? 8.523 -4.543 -15.335 1.00 95.81 137 ILE A N 1
ATOM 1087 C CA . ILE A 1 137 ? 8.844 -4.403 -13.903 1.00 95.81 137 ILE A CA 1
ATOM 1088 C C . ILE A 1 137 ? 7.633 -4.769 -13.041 1.00 95.81 137 ILE A C 1
ATOM 1090 O O . ILE A 1 137 ? 7.786 -5.502 -12.062 1.00 95.81 137 ILE A O 1
ATOM 1094 N N . LEU A 1 138 ? 6.437 -4.302 -13.405 1.00 96.00 138 LEU A N 1
ATOM 1095 C CA . LEU A 1 138 ? 5.191 -4.610 -12.706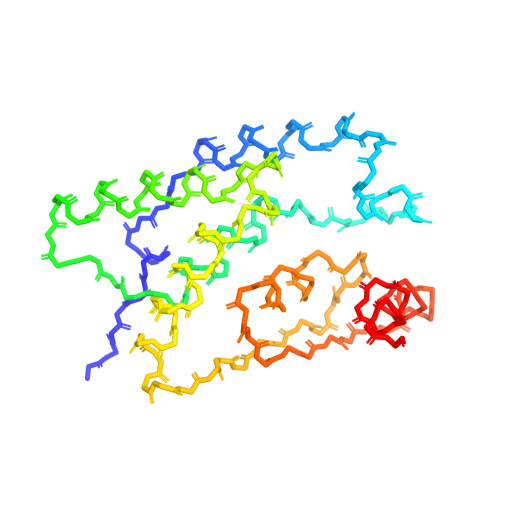 1.00 96.00 138 LEU A CA 1
ATOM 1096 C C . LEU A 1 138 ? 4.912 -6.111 -12.724 1.00 96.00 138 LEU A C 1
ATOM 1098 O O . LEU A 1 138 ? 4.646 -6.682 -11.671 1.00 96.00 138 LEU A O 1
ATOM 1102 N N . LYS A 1 139 ? 5.052 -6.776 -13.876 1.00 95.69 139 LYS A N 1
ATOM 1103 C CA . LYS A 1 139 ? 4.884 -8.235 -13.968 1.00 95.69 139 LYS A CA 1
ATOM 1104 C C . LYS A 1 139 ? 5.870 -8.986 -13.077 1.00 95.69 139 LYS A C 1
ATOM 1106 O O . LYS A 1 139 ? 5.453 -9.850 -12.309 1.00 95.69 139 LYS A O 1
ATOM 1111 N N . CYS A 1 140 ? 7.147 -8.611 -13.107 1.00 94.94 140 CYS A N 1
ATOM 1112 C CA . CYS A 1 140 ? 8.174 -9.217 -12.259 1.00 94.94 140 CYS A CA 1
ATOM 1113 C C . CYS A 1 140 ? 7.985 -8.922 -10.762 1.00 94.94 140 CYS A C 1
ATOM 1115 O O . CYS A 1 140 ? 8.433 -9.705 -9.932 1.00 94.94 140 CYS A O 1
ATOM 1117 N N . THR A 1 141 ? 7.341 -7.808 -10.410 1.00 93.31 141 THR A N 1
ATOM 1118 C CA . THR A 1 141 ? 7.118 -7.407 -9.010 1.00 93.31 141 THR A CA 1
ATOM 1119 C C . THR A 1 141 ? 5.830 -7.999 -8.438 1.00 93.31 141 THR A C 1
ATOM 1121 O O . THR A 1 141 ? 5.796 -8.374 -7.269 1.00 93.31 141 THR A O 1
ATOM 1124 N N . LEU A 1 142 ? 4.768 -8.057 -9.243 1.00 93.94 142 LEU A N 1
ATOM 1125 C CA . LEU A 1 142 ? 3.404 -8.311 -8.780 1.00 93.94 142 LEU A CA 1
ATOM 1126 C C . LEU A 1 142 ? 2.863 -9.666 -9.236 1.00 93.94 142 LEU A C 1
ATOM 1128 O O . LEU A 1 142 ? 2.133 -10.284 -8.478 1.00 93.94 142 LEU A O 1
ATOM 1132 N N . GLU A 1 143 ? 3.183 -10.130 -10.446 1.00 93.00 143 GLU A N 1
ATOM 1133 C CA . GLU A 1 143 ? 2.537 -11.309 -11.046 1.00 93.00 143 GLU A CA 1
ATOM 1134 C C . GLU A 1 143 ? 3.413 -12.562 -10.944 1.00 93.00 143 GLU A C 1
ATOM 1136 O O . GLU A 1 143 ? 2.969 -13.599 -10.462 1.00 93.00 143 GLU A O 1
ATOM 1141 N N . TYR A 1 144 ? 4.664 -12.479 -11.394 1.00 94.25 144 TYR A N 1
ATOM 1142 C CA . TYR A 1 144 ? 5.542 -13.646 -11.497 1.00 94.25 144 TYR A CA 1
ATOM 1143 C C . TYR A 1 144 ? 5.927 -14.266 -10.148 1.00 94.25 144 TYR A C 1
ATOM 1145 O O . TYR A 1 144 ? 5.917 -15.487 -10.077 1.00 94.25 144 TYR A O 1
ATOM 1153 N N . PRO A 1 145 ? 6.191 -13.501 -9.067 1.00 88.69 145 PRO A N 1
ATOM 1154 C CA . PRO A 1 145 ? 6.510 -14.088 -7.761 1.00 88.69 145 PRO A CA 1
ATOM 1155 C C . PRO A 1 145 ? 5.349 -14.844 -7.101 1.00 88.69 145 PRO A C 1
ATOM 1157 O O . PRO A 1 145 ? 5.559 -15.490 -6.079 1.00 88.69 145 PRO A O 1
ATOM 1160 N N . GLN A 1 146 ? 4.124 -14.706 -7.622 1.00 81.94 146 GLN A N 1
ATOM 1161 C CA . GLN A 1 146 ? 2.947 -15.411 -7.108 1.00 81.94 146 GLN A CA 1
ATOM 1162 C C . GLN A 1 146 ? 2.725 -16.779 -7.774 1.00 81.94 146 GLN A C 1
ATOM 1164 O O . GLN A 1 146 ? 1.875 -17.533 -7.301 1.00 81.94 146 GLN A O 1
ATOM 1169 N N . LYS A 1 147 ? 3.429 -17.074 -8.875 1.00 74.69 147 LYS A N 1
ATOM 1170 C CA . LYS A 1 147 ? 3.359 -18.348 -9.605 1.00 74.69 147 LYS A CA 1
ATOM 1171 C C . LYS A 1 147 ? 4.474 -19.277 -9.141 1.00 74.69 147 LYS A C 1
ATOM 1173 O O . LYS A 1 147 ? 4.188 -20.487 -9.036 1.00 74.69 147 LYS A O 1
#